Protein AF-A0A8B8CBV9-F1 (afdb_monomer_lite)

Sequence (145 aa):
MRRDASDPVLVREGIMKITDGVEWTDDFLNKSSQAYLQLEEMVLTMIDSLFQNSPIAGYFYGSYINDFKKGSVIVLFSIEFKNDTNITHTDESINEAFQGALLNASAFTNLTLDLNSSKIGSLELEPTTSLSTATTREVGVLFQT

Foldseek 3Di:
DDDDPPFDKDKWKKKWAFQDDDDDDCLQVPCPRPVVVVVFVLVQQLQLVLCCPFPQVVFWDGKGWPGWDPDRTMTIMMTIGGPDVVDDDDQVNVFVSVLVSLVCSVVRDPTDIDSVRIGMDDPPPPDPPDPPDDDDDDDDDDDDD

Secondary structure (DSSP, 8-state):
-PPPTTS-EEEEEEEEEEEES----GGGG-TTSHHHHHHHHHHHHHHHHHHHTSTTGGGEEEEEEEEEETTTTEEEEEEEEE--TTS---HHHHHHHHHHHHTTGGGT-S-EE-TTT-EES------------------------

Radius of gyration: 19.88 Å; chains: 1; bounding box: 36×34×78 Å

pLDDT: mean 81.2, std 19.21, range [32.66, 98.44]

Organism: Crassostrea virginica (NCBI:txid6565)

InterPro domains:
  IPR000082 SEA domain [PF01390] (14-114)
  IPR000082 SEA domain [PS50024] (8-125)
  IPR036364 SEA domain superfamily [G3DSA:3.30.70.960] (13-118)
  IPR036364 SEA domain superfamily [SSF82671] (17-121)

Structure (mmCIF, N/CA/C/O backbone):
data_AF-A0A8B8CBV9-F1
#
_entry.id   AF-A0A8B8CBV9-F1
#
loop_
_atom_site.group_PDB
_atom_site.id
_atom_site.type_symbol
_atom_site.label_atom_id
_atom_site.label_alt_id
_atom_site.label_comp_id
_atom_site.label_asym_id
_atom_site.label_entity_id
_atom_site.label_seq_id
_atom_site.pdbx_PDB_ins_code
_atom_site.Cartn_x
_atom_site.Cartn_y
_atom_site.Cartn_z
_atom_site.occupancy
_atom_site.B_iso_or_equiv
_atom_site.auth_seq_id
_atom_site.auth_comp_id
_atom_site.auth_asym_id
_atom_site.auth_atom_id
_atom_site.pdbx_PDB_model_num
ATOM 1 N N . MET A 1 1 ? 5.237 -12.250 -12.645 1.00 58.50 1 MET A N 1
ATOM 2 C CA . MET A 1 1 ? 6.601 -12.740 -12.966 1.00 58.50 1 MET A CA 1
ATOM 3 C C . MET A 1 1 ? 7.113 -13.500 -11.741 1.00 58.50 1 MET A C 1
ATOM 5 O O . MET A 1 1 ? 6.745 -13.102 -10.646 1.00 58.50 1 MET A O 1
ATOM 9 N N . ARG A 1 2 ? 7.852 -14.614 -11.864 1.00 67.62 2 ARG A N 1
ATOM 10 C CA . ARG A 1 2 ? 8.424 -15.301 -10.683 1.00 67.62 2 ARG A CA 1
ATOM 11 C C . ARG A 1 2 ? 9.783 -14.667 -10.360 1.00 67.62 2 ARG A C 1
ATOM 13 O O . ARG A 1 2 ? 10.647 -14.693 -11.226 1.00 67.62 2 ARG A O 1
ATOM 20 N N . ARG A 1 3 ? 9.927 -14.087 -9.164 1.00 73.62 3 ARG A N 1
ATOM 21 C CA . ARG A 1 3 ? 11.170 -13.491 -8.637 1.00 73.62 3 ARG A CA 1
ATOM 22 C C . ARG A 1 3 ? 12.202 -14.586 -8.334 1.00 73.62 3 ARG A C 1
ATOM 24 O O . ARG A 1 3 ? 11.847 -15.571 -7.686 1.00 73.62 3 ARG A O 1
ATOM 31 N N . ASP A 1 4 ? 13.456 -14.400 -8.749 1.00 76.62 4 ASP A N 1
ATOM 32 C CA . ASP A 1 4 ? 14.590 -15.157 -8.199 1.00 76.62 4 ASP A CA 1
ATOM 33 C C . ASP A 1 4 ? 15.055 -14.489 -6.892 1.00 76.62 4 ASP A C 1
ATOM 35 O O . ASP A 1 4 ? 15.051 -13.262 -6.772 1.00 76.62 4 ASP A O 1
ATOM 39 N N . ALA A 1 5 ? 15.458 -15.274 -5.890 1.00 73.62 5 ALA A N 1
ATOM 40 C CA . ALA A 1 5 ? 15.960 -14.743 -4.619 1.00 73.62 5 ALA A CA 1
ATOM 41 C C . ALA A 1 5 ? 17.211 -13.857 -4.790 1.00 73.62 5 ALA A C 1
ATOM 43 O O . ALA A 1 5 ? 17.496 -13.025 -3.929 1.00 73.62 5 ALA A O 1
ATOM 44 N N . SER A 1 6 ? 17.933 -14.031 -5.897 1.00 76.81 6 SER A N 1
ATOM 45 C CA . SER A 1 6 ? 19.158 -13.306 -6.236 1.00 76.81 6 SER A CA 1
ATOM 46 C C . SER A 1 6 ? 18.899 -11.982 -6.964 1.00 76.81 6 SER A C 1
ATOM 48 O O . SER A 1 6 ? 19.823 -11.181 -7.109 1.00 76.81 6 SER A O 1
ATOM 50 N N . ASP A 1 7 ? 17.669 -11.747 -7.437 1.00 79.88 7 ASP A N 1
ATOM 51 C CA . ASP A 1 7 ? 17.341 -10.537 -8.186 1.00 79.88 7 ASP A CA 1
ATOM 52 C C . ASP A 1 7 ? 17.355 -9.313 -7.260 1.00 79.88 7 ASP A C 1
ATOM 54 O O . ASP A 1 7 ? 16.718 -9.330 -6.198 1.00 79.88 7 ASP A O 1
ATOM 58 N N . PRO A 1 8 ? 18.029 -8.217 -7.651 1.00 82.56 8 PRO A N 1
ATOM 59 C CA . PRO A 1 8 ? 17.976 -6.989 -6.882 1.00 82.56 8 PRO A CA 1
ATOM 60 C C . PRO A 1 8 ? 16.546 -6.429 -6.914 1.00 82.56 8 PRO A C 1
ATOM 62 O O . PRO A 1 8 ? 15.884 -6.394 -7.957 1.00 82.56 8 PRO A O 1
ATOM 65 N N . VAL A 1 9 ? 16.076 -5.968 -5.755 1.00 87.62 9 VAL A N 1
ATOM 66 C CA . VAL A 1 9 ? 14.727 -5.420 -5.578 1.00 87.62 9 VAL A CA 1
ATOM 67 C C . VAL A 1 9 ? 14.807 -3.948 -5.226 1.00 87.62 9 VAL A C 1
ATOM 69 O O . VAL A 1 9 ? 15.638 -3.522 -4.423 1.00 87.62 9 VAL A O 1
ATOM 72 N N . LEU A 1 10 ? 13.927 -3.176 -5.848 1.00 87.44 10 LEU A N 1
ATOM 73 C CA . LEU A 1 10 ? 13.671 -1.793 -5.518 1.00 87.44 10 LEU A CA 1
ATOM 74 C C . LEU A 1 10 ? 12.426 -1.750 -4.636 1.00 87.44 10 LEU A C 1
ATOM 76 O O . LEU A 1 10 ? 11.329 -2.045 -5.104 1.00 87.44 10 LEU A O 1
ATOM 80 N N . VAL A 1 11 ? 12.595 -1.392 -3.366 1.00 89.88 11 VAL A N 1
ATOM 81 C CA . VAL A 1 11 ? 11.470 -1.227 -2.439 1.00 89.88 11 VAL A CA 1
ATOM 82 C C . VAL A 1 11 ? 11.045 0.236 -2.416 1.00 89.88 11 VAL A C 1
ATOM 84 O O . VAL A 1 11 ? 11.886 1.144 -2.401 1.00 89.88 11 VAL A O 1
ATOM 87 N N . ARG A 1 12 ? 9.734 0.473 -2.427 1.00 90.44 12 ARG A N 1
ATOM 88 C CA . ARG A 1 12 ? 9.137 1.795 -2.239 1.00 90.44 12 ARG A CA 1
ATOM 89 C C . ARG A 1 12 ? 8.066 1.753 -1.177 1.00 90.44 12 ARG A C 1
ATOM 91 O O . ARG A 1 12 ? 7.211 0.876 -1.199 1.00 90.44 12 ARG A O 1
ATOM 98 N N . GLU A 1 13 ? 8.127 2.707 -0.264 1.00 92.56 13 GLU A N 1
ATOM 99 C CA . GLU A 1 13 ? 7.103 2.895 0.753 1.00 92.56 13 GLU A CA 1
ATOM 100 C C . GLU A 1 13 ? 5.995 3.803 0.224 1.00 92.56 13 GLU A C 1
ATOM 102 O O . GLU A 1 13 ? 6.230 4.698 -0.596 1.00 92.56 13 GLU A O 1
ATOM 107 N N . GLY A 1 14 ? 4.785 3.562 0.709 1.00 92.50 14 GLY A N 1
ATOM 108 C CA . GLY A 1 14 ? 3.616 4.355 0.394 1.00 92.50 14 GLY A CA 1
ATOM 109 C C . GLY A 1 14 ? 2.718 4.560 1.602 1.00 92.50 14 GLY A C 1
ATOM 110 O O . GLY A 1 14 ? 2.745 3.810 2.583 1.00 92.50 14 GLY A O 1
ATOM 111 N N . ILE A 1 15 ? 1.916 5.613 1.503 1.00 93.69 15 ILE A N 1
ATOM 112 C CA . ILE A 1 15 ? 0.825 5.921 2.418 1.00 93.69 15 ILE A CA 1
ATOM 113 C C . ILE A 1 15 ? -0.462 5.912 1.614 1.00 93.69 15 ILE A C 1
ATOM 115 O O . ILE A 1 15 ? -0.522 6.445 0.507 1.00 93.69 15 ILE A O 1
ATOM 119 N N . MET A 1 16 ? -1.500 5.328 2.192 1.00 93.06 16 MET A N 1
ATOM 120 C CA . MET A 1 16 ? -2.859 5.411 1.687 1.00 93.06 16 MET A CA 1
ATOM 121 C C . MET A 1 16 ? -3.786 5.736 2.845 1.00 93.06 16 MET A C 1
ATOM 123 O O . MET A 1 16 ? -3.648 5.178 3.929 1.00 93.06 16 MET A O 1
ATOM 127 N N . LYS A 1 17 ? -4.728 6.648 2.635 1.00 93.69 17 LYS A N 1
ATOM 128 C CA . LYS A 1 17 ? -5.692 7.027 3.667 1.00 93.69 17 LYS A CA 1
ATOM 129 C C . LYS A 1 17 ? -7.086 6.604 3.242 1.00 93.69 17 LYS A C 1
ATOM 131 O O . LYS A 1 17 ? -7.539 6.985 2.163 1.00 93.69 17 LYS A O 1
ATOM 136 N N . ILE A 1 18 ? -7.756 5.847 4.103 1.00 94.75 18 ILE A N 1
ATOM 137 C CA . ILE A 1 18 ? -9.121 5.380 3.876 1.00 94.75 18 ILE A CA 1
ATOM 138 C C . ILE A 1 18 ? -10.082 6.313 4.612 1.00 94.75 18 ILE A C 1
ATOM 140 O O . ILE A 1 18 ? -9.965 6.514 5.819 1.00 94.75 18 ILE A O 1
ATOM 144 N N . THR A 1 19 ? -11.015 6.918 3.886 1.00 93.50 19 THR A N 1
ATOM 145 C CA . THR A 1 19 ? -11.976 7.889 4.430 1.00 93.50 19 THR A CA 1
ATOM 146 C C . THR A 1 19 ? -13.360 7.311 4.673 1.00 93.50 19 THR A C 1
ATOM 148 O O . THR A 1 19 ? -14.117 7.914 5.426 1.00 93.50 19 THR A O 1
ATOM 151 N N . ASP A 1 20 ? -13.684 6.170 4.061 1.00 93.94 20 ASP A N 1
ATOM 152 C CA . ASP A 1 20 ? -14.947 5.459 4.265 1.00 93.94 20 ASP A CA 1
ATOM 153 C C . ASP A 1 20 ? -14.798 3.960 3.943 1.00 93.94 20 ASP A C 1
ATOM 155 O O . ASP A 1 20 ? -13.864 3.549 3.248 1.00 93.94 20 ASP A O 1
ATOM 159 N N . GLY A 1 21 ? -15.731 3.145 4.438 1.00 93.19 21 GLY A N 1
ATOM 160 C CA . GLY A 1 21 ? -15.791 1.694 4.226 1.00 93.19 21 GLY A CA 1
ATOM 161 C C . GLY A 1 21 ? -15.109 0.855 5.312 1.00 93.19 21 GLY A C 1
ATOM 162 O O . GLY A 1 21 ? -15.366 -0.345 5.401 1.00 93.19 21 GLY A O 1
ATOM 163 N N . VAL A 1 22 ? -14.296 1.471 6.177 1.00 94.94 22 VAL A N 1
ATOM 164 C CA . VAL A 1 22 ? -13.731 0.839 7.378 1.00 94.94 22 VAL A CA 1
ATOM 165 C C . VAL A 1 22 ? -13.517 1.871 8.484 1.00 94.94 22 VAL A C 1
ATOM 167 O O . VAL A 1 22 ? -12.972 2.949 8.258 1.00 94.94 22 VAL A O 1
ATOM 170 N N . GLU A 1 23 ? -13.923 1.515 9.699 1.00 94.12 23 GLU A N 1
ATOM 171 C CA . GLU A 1 23 ? -13.708 2.323 10.898 1.00 94.12 23 GLU A CA 1
ATOM 172 C C . GLU A 1 23 ? -12.479 1.840 11.667 1.00 94.12 23 GLU A C 1
ATOM 174 O O . GLU A 1 23 ? -12.149 0.652 11.666 1.00 94.12 23 GLU A O 1
ATOM 179 N N . TRP A 1 24 ? -11.802 2.759 12.359 1.00 96.06 24 TRP A N 1
ATOM 180 C CA . TRP A 1 24 ? -10.661 2.387 13.196 1.00 96.06 24 TRP A CA 1
ATOM 181 C C . TRP A 1 24 ? -11.093 1.497 14.370 1.00 96.06 24 TRP A C 1
ATOM 183 O O . TRP A 1 24 ? -11.976 1.863 15.145 1.00 96.06 24 TRP A O 1
ATOM 193 N N . THR A 1 25 ? -10.372 0.394 14.564 1.00 96.25 25 THR A N 1
ATOM 194 C CA . THR A 1 25 ? -10.386 -0.428 15.781 1.00 96.25 25 THR A CA 1
ATOM 195 C C . THR A 1 25 ? -8.954 -0.656 16.261 1.00 96.25 25 THR A C 1
ATOM 197 O O . THR A 1 25 ? -8.025 -0.736 15.457 1.00 96.25 25 THR A O 1
ATOM 200 N N . ASP A 1 26 ? -8.766 -0.794 17.573 1.00 96.75 26 ASP A N 1
ATOM 201 C CA . ASP A 1 26 ? -7.453 -1.098 18.154 1.00 96.75 26 ASP A CA 1
ATOM 202 C C . ASP A 1 26 ? -6.968 -2.514 17.791 1.00 96.75 26 ASP A C 1
ATOM 204 O O . ASP A 1 26 ? -5.776 -2.801 17.899 1.00 96.75 26 ASP A O 1
ATOM 208 N N . ASP A 1 27 ? -7.845 -3.376 17.261 1.00 97.75 27 ASP A N 1
ATOM 209 C CA . ASP A 1 27 ? -7.458 -4.674 16.696 1.00 97.75 27 ASP A CA 1
ATOM 210 C C . ASP A 1 27 ? -6.475 -4.534 15.522 1.00 97.75 27 ASP A C 1
ATOM 212 O O . ASP A 1 27 ? -5.686 -5.448 15.274 1.00 97.75 27 ASP A O 1
ATOM 216 N N . PHE A 1 28 ? -6.451 -3.385 14.835 1.00 97.38 28 PHE A N 1
ATOM 217 C CA . PHE A 1 28 ? -5.463 -3.093 13.794 1.00 97.38 28 PHE A CA 1
ATOM 218 C C . PHE A 1 28 ? -4.034 -2.924 14.329 1.00 97.38 28 PHE A C 1
ATOM 220 O O . PHE A 1 28 ? -3.086 -2.973 13.554 1.00 97.38 28 PHE A O 1
ATOM 227 N N . LEU A 1 29 ? -3.849 -2.780 15.644 1.00 95.69 29 LEU A N 1
ATOM 228 C CA . LEU A 1 29 ? -2.520 -2.789 16.264 1.00 95.69 29 LEU A CA 1
ATOM 229 C C . LEU A 1 29 ? -1.971 -4.215 16.439 1.00 95.69 29 LEU A C 1
ATOM 231 O O . LEU A 1 29 ? -0.782 -4.397 16.704 1.00 95.69 29 LEU A O 1
ATOM 235 N N . ASN A 1 30 ? -2.820 -5.238 16.304 1.00 97.25 30 ASN A N 1
ATOM 236 C CA . ASN A 1 30 ? -2.430 -6.637 16.388 1.00 97.25 30 ASN A CA 1
ATOM 237 C C . ASN A 1 30 ? -2.480 -7.286 15.002 1.00 97.25 30 ASN A C 1
ATOM 239 O O . ASN A 1 30 ? -3.549 -7.656 14.527 1.00 97.25 30 ASN A O 1
ATOM 243 N N . LYS A 1 31 ? -1.307 -7.535 14.410 1.00 97.19 31 LYS A N 1
ATOM 244 C CA . LYS A 1 31 ? -1.171 -8.155 13.078 1.00 97.19 31 LYS A CA 1
ATOM 245 C C . LYS A 1 31 ? -1.767 -9.563 12.945 1.00 97.19 31 LYS A C 1
ATOM 247 O O . LYS A 1 31 ? -1.931 -10.061 11.842 1.00 97.19 31 LYS A O 1
ATOM 252 N N . SER A 1 32 ? -2.065 -10.222 14.064 1.00 97.25 32 SER A N 1
ATOM 253 C CA . SER A 1 32 ? -2.720 -11.538 14.086 1.00 97.25 32 SER A CA 1
ATOM 254 C C . SER A 1 32 ? -4.231 -11.466 14.314 1.00 97.25 32 SER A C 1
ATOM 256 O O . SER A 1 32 ? -4.897 -12.502 14.324 1.00 97.25 32 SER A O 1
ATOM 258 N N . SER A 1 33 ? -4.785 -10.270 14.538 1.00 98.44 33 SER A N 1
ATOM 259 C CA . SER A 1 33 ? -6.222 -10.110 14.721 1.00 98.44 33 SER A CA 1
ATOM 260 C C . SER A 1 33 ? -6.954 -10.379 13.411 1.00 98.44 33 SER A C 1
ATOM 262 O O . SER A 1 33 ? -6.460 -10.102 12.317 1.00 98.44 33 SER A O 1
ATOM 264 N N . GLN A 1 34 ? -8.177 -10.890 13.522 1.00 98.19 34 GLN A N 1
ATOM 265 C CA . GLN A 1 34 ? -9.013 -11.112 12.349 1.00 98.19 34 GLN A CA 1
ATOM 266 C C . GLN A 1 34 ? -9.287 -9.800 11.597 1.00 98.19 34 GLN A C 1
ATOM 268 O O . GLN A 1 34 ? -9.272 -9.796 10.370 1.00 98.19 34 GLN A O 1
ATOM 273 N N . ALA A 1 35 ? -9.499 -8.693 12.316 1.00 97.50 35 ALA A N 1
ATOM 274 C CA . ALA A 1 35 ? -9.738 -7.389 11.703 1.00 97.50 35 ALA A CA 1
ATOM 275 C C . ALA A 1 35 ? -8.524 -6.912 10.889 1.00 97.50 35 ALA A C 1
ATOM 277 O O . ALA A 1 35 ? -8.694 -6.451 9.762 1.00 97.50 35 ALA A O 1
ATOM 278 N N . TYR A 1 36 ? -7.307 -7.071 11.425 1.00 98.31 36 TYR A N 1
ATOM 279 C CA . TYR A 1 36 ? -6.076 -6.737 10.709 1.00 98.31 36 TYR A CA 1
ATOM 280 C C . TYR A 1 36 ? -5.946 -7.545 9.424 1.00 98.31 36 TYR A C 1
ATOM 282 O O . TYR A 1 36 ? -5.798 -6.961 8.357 1.00 98.31 36 TYR A O 1
ATOM 290 N N . LEU A 1 37 ? -6.053 -8.874 9.522 1.00 98.25 37 LEU A N 1
ATOM 291 C CA . LEU A 1 37 ? -5.860 -9.776 8.385 1.00 98.25 37 LEU A CA 1
ATOM 292 C C . LEU A 1 37 ? -6.892 -9.535 7.276 1.00 98.25 37 LEU A C 1
ATOM 294 O O . LEU A 1 37 ? -6.545 -9.562 6.101 1.00 98.25 37 LEU A O 1
ATOM 298 N N . GLN A 1 38 ? -8.148 -9.248 7.634 1.00 96.75 38 GLN A N 1
ATOM 299 C CA . GLN A 1 38 ? -9.193 -8.934 6.654 1.00 96.75 38 GLN A CA 1
ATOM 300 C C . GLN A 1 38 ? -8.925 -7.620 5.914 1.00 96.75 38 GLN A C 1
ATOM 302 O O . GLN A 1 38 ? -9.085 -7.555 4.694 1.00 96.75 38 GLN A O 1
ATOM 307 N N . LEU A 1 39 ? -8.526 -6.568 6.636 1.00 97.00 39 LEU A N 1
ATOM 308 C CA . LEU A 1 39 ? -8.201 -5.294 6.001 1.00 97.00 39 LEU A CA 1
ATOM 309 C C . LEU A 1 39 ? -6.915 -5.400 5.172 1.00 97.00 39 LEU A C 1
ATOM 311 O O . LEU A 1 39 ? -6.859 -4.866 4.068 1.00 97.00 39 LEU A O 1
ATOM 315 N N . GLU A 1 40 ? -5.905 -6.109 5.677 1.00 97.44 40 GLU A N 1
ATOM 316 C CA . GLU A 1 40 ? -4.665 -6.403 4.958 1.00 97.44 40 GLU A CA 1
ATOM 317 C C . GLU A 1 40 ? -4.955 -7.109 3.632 1.00 97.44 40 GLU A C 1
ATOM 319 O O . GLU A 1 40 ? -4.545 -6.614 2.586 1.00 97.44 40 GLU A O 1
ATOM 324 N N . GLU A 1 41 ? -5.721 -8.202 3.645 1.00 96.19 41 GLU A N 1
ATOM 325 C CA . GLU A 1 41 ? -6.080 -8.942 2.432 1.00 96.19 41 GLU A CA 1
ATOM 326 C C . GLU A 1 41 ? -6.812 -8.054 1.418 1.00 96.19 41 GLU A C 1
ATOM 328 O O . GLU A 1 41 ? -6.480 -8.058 0.228 1.00 96.19 41 GLU A O 1
ATOM 333 N N . MET A 1 42 ? -7.774 -7.252 1.880 1.00 94.62 42 MET A N 1
ATOM 334 C CA . MET A 1 42 ? -8.535 -6.346 1.021 1.00 94.62 42 MET A CA 1
ATOM 335 C C . MET A 1 42 ? -7.640 -5.281 0.379 1.00 94.62 42 MET A C 1
ATOM 337 O O . MET A 1 42 ? -7.721 -5.044 -0.829 1.00 94.62 42 MET A O 1
ATOM 341 N N . VAL A 1 43 ? -6.776 -4.641 1.172 1.00 95.38 43 VAL A N 1
ATOM 342 C CA . VAL A 1 43 ? -5.899 -3.575 0.679 1.00 95.38 43 VAL A CA 1
ATOM 343 C C . VAL A 1 43 ? -4.810 -4.135 -0.233 1.00 95.38 43 VAL A C 1
ATOM 345 O O . VAL A 1 43 ? -4.563 -3.549 -1.285 1.00 95.38 43 VAL A O 1
ATOM 348 N N . LEU A 1 44 ? -4.203 -5.277 0.102 1.00 95.50 44 LEU A N 1
ATOM 349 C CA . LEU A 1 44 ? -3.205 -5.922 -0.756 1.00 95.50 44 LEU A CA 1
ATOM 350 C C . LEU A 1 44 ? -3.813 -6.385 -2.074 1.00 95.50 44 LEU A C 1
ATOM 352 O O . LEU A 1 44 ? -3.250 -6.100 -3.124 1.00 95.50 44 LEU A O 1
ATOM 356 N N . THR A 1 45 ? -4.995 -7.005 -2.050 1.00 93.00 45 THR A N 1
ATOM 357 C CA . THR A 1 45 ? -5.696 -7.412 -3.279 1.00 93.00 45 THR A CA 1
ATOM 358 C C . THR A 1 45 ? -5.942 -6.217 -4.194 1.00 93.00 45 THR A C 1
ATOM 360 O O . THR A 1 45 ? -5.732 -6.303 -5.406 1.00 93.00 45 THR A O 1
ATOM 363 N N . MET A 1 46 ? -6.353 -5.085 -3.619 1.00 92.06 46 MET A N 1
ATOM 364 C CA . MET A 1 46 ? -6.523 -3.844 -4.361 1.00 92.06 46 MET A CA 1
ATOM 365 C C . MET A 1 46 ? -5.186 -3.338 -4.918 1.00 92.06 46 MET A C 1
ATOM 367 O O . MET A 1 46 ? -5.086 -3.166 -6.128 1.00 92.06 46 MET A O 1
ATOM 371 N N . ILE A 1 47 ? -4.162 -3.118 -4.083 1.00 92.94 47 ILE A N 1
ATOM 372 C CA . ILE A 1 47 ? -2.853 -2.589 -4.513 1.00 92.94 47 ILE A CA 1
ATOM 373 C C . ILE A 1 47 ? -2.240 -3.479 -5.598 1.00 92.94 47 ILE A C 1
ATOM 375 O O . ILE A 1 47 ? -1.846 -2.982 -6.655 1.00 92.94 47 ILE A O 1
ATOM 379 N N . ASP A 1 48 ? -2.220 -4.790 -5.382 1.00 92.75 48 ASP A N 1
ATOM 380 C CA . ASP A 1 48 ? -1.692 -5.754 -6.337 1.00 92.75 48 ASP A CA 1
ATOM 381 C C . ASP A 1 48 ? -2.452 -5.687 -7.665 1.00 92.75 48 ASP A C 1
ATOM 383 O O . ASP A 1 48 ? -1.828 -5.644 -8.726 1.00 92.75 48 ASP A O 1
ATOM 387 N N . SER A 1 49 ? -3.787 -5.605 -7.630 1.00 90.69 49 SER A N 1
ATOM 388 C CA . SER A 1 49 ? -4.604 -5.456 -8.841 1.00 90.69 49 SER A CA 1
ATOM 389 C C . SER A 1 49 ? -4.314 -4.142 -9.568 1.00 90.69 49 SER A C 1
ATOM 391 O O . SER A 1 49 ? -4.195 -4.130 -10.793 1.00 90.69 49 SER A O 1
ATOM 393 N N . LEU A 1 50 ? -4.151 -3.038 -8.837 1.00 89.31 50 LEU A N 1
ATOM 394 C CA . LEU A 1 50 ? -3.831 -1.7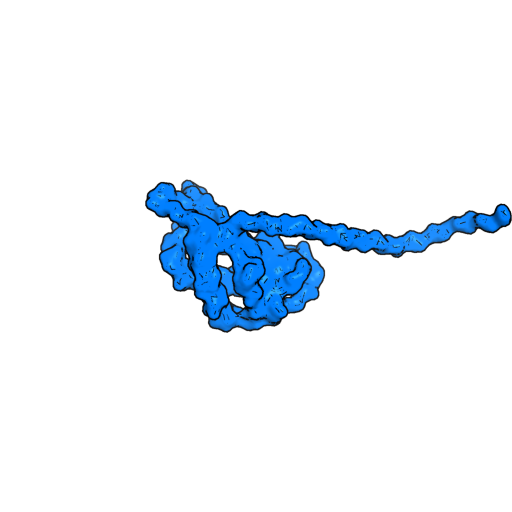30 -9.406 1.00 89.31 50 LEU A CA 1
ATOM 395 C C . LEU A 1 50 ? -2.487 -1.750 -10.148 1.00 89.31 50 LEU A C 1
ATOM 397 O O . LEU A 1 50 ? -2.415 -1.321 -11.301 1.00 89.31 50 LEU A O 1
ATOM 401 N N . PHE A 1 51 ? -1.436 -2.302 -9.535 1.00 88.62 51 PHE A N 1
ATOM 402 C CA . PHE A 1 51 ? -0.115 -2.361 -10.166 1.00 88.62 51 PHE A CA 1
ATOM 403 C C . PHE A 1 51 ? -0.030 -3.384 -11.294 1.00 88.62 51 PHE A C 1
ATOM 405 O O . PHE A 1 51 ? 0.593 -3.089 -12.316 1.00 88.62 51 PHE A O 1
ATOM 412 N N . GLN A 1 52 ? -0.694 -4.536 -11.172 1.00 89.62 52 GLN A N 1
ATOM 413 C CA . GLN A 1 52 ? -0.760 -5.539 -12.242 1.00 89.62 52 GLN A CA 1
ATOM 414 C C . GLN A 1 52 ? -1.466 -5.024 -13.505 1.00 89.62 52 GLN A C 1
ATOM 416 O O . GLN A 1 52 ? -1.177 -5.507 -14.598 1.00 89.62 52 GLN A O 1
ATOM 421 N N . ASN A 1 53 ? -2.348 -4.029 -13.376 1.00 87.25 53 ASN A N 1
ATOM 422 C CA . ASN A 1 53 ? -3.040 -3.389 -14.499 1.00 87.25 53 ASN A CA 1
ATOM 423 C C . ASN A 1 53 ? -2.426 -2.035 -14.905 1.00 87.25 53 ASN A C 1
ATOM 425 O O . ASN A 1 53 ? -2.997 -1.313 -15.722 1.00 87.25 53 ASN A O 1
ATOM 429 N N . SER A 1 54 ? -1.262 -1.679 -14.355 1.00 85.50 54 SER A N 1
ATOM 430 C CA . SER A 1 54 ? -0.564 -0.427 -14.659 1.00 85.50 54 SER A CA 1
ATOM 431 C C . SER A 1 54 ? 0.478 -0.596 -15.780 1.00 85.50 54 SER A C 1
ATOM 433 O O . SER A 1 54 ? 0.942 -1.711 -16.038 1.00 85.50 54 SER A O 1
ATOM 435 N N . PRO A 1 55 ? 0.951 0.500 -16.403 1.00 84.88 55 PRO A N 1
ATOM 436 C CA . PRO A 1 55 ? 2.051 0.450 -17.371 1.00 84.88 55 P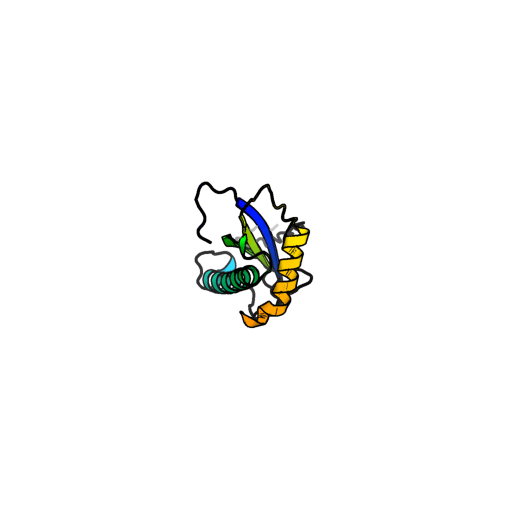RO A CA 1
ATOM 437 C C . PRO A 1 55 ? 3.361 -0.151 -16.830 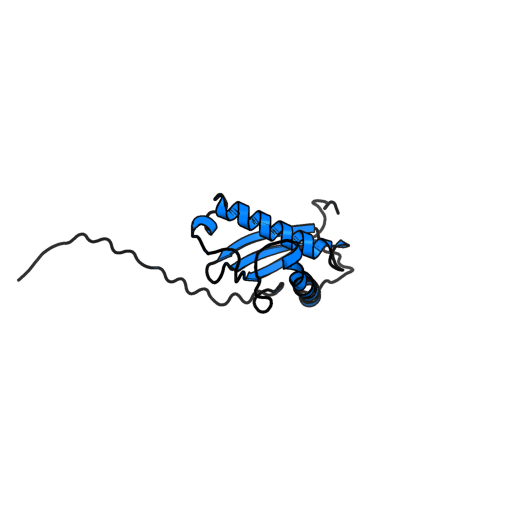1.00 84.88 55 PRO A C 1
ATOM 439 O O . PRO A 1 55 ? 4.211 -0.564 -17.617 1.00 84.88 55 PRO A O 1
ATOM 442 N N . ILE A 1 56 ? 3.532 -0.218 -15.503 1.00 84.62 56 ILE A N 1
ATOM 443 C CA . ILE A 1 56 ? 4.732 -0.757 -14.845 1.00 84.62 56 ILE A CA 1
ATOM 444 C C . ILE A 1 56 ? 4.553 -2.193 -14.324 1.00 84.62 56 ILE A C 1
ATOM 446 O O . ILE A 1 56 ? 5.446 -2.719 -13.661 1.00 84.62 56 ILE A O 1
ATOM 450 N N . ALA A 1 57 ? 3.446 -2.864 -14.665 1.00 88.25 57 ALA A N 1
ATOM 451 C CA . ALA A 1 57 ? 3.133 -4.228 -14.227 1.00 88.25 57 ALA A CA 1
ATOM 452 C C . ALA A 1 57 ? 4.256 -5.247 -14.497 1.00 88.25 57 ALA A C 1
ATOM 454 O O . ALA A 1 57 ? 4.463 -6.172 -13.714 1.00 88.25 57 ALA A O 1
ATOM 455 N N . GLY A 1 58 ? 5.016 -5.065 -15.584 1.00 87.94 58 GLY A N 1
ATOM 456 C CA . GLY A 1 58 ? 6.139 -5.938 -15.942 1.00 87.94 58 GLY A CA 1
ATOM 457 C C . GLY A 1 58 ? 7.292 -5.947 -14.929 1.00 87.94 58 GLY A C 1
ATOM 458 O O . GLY A 1 58 ? 8.092 -6.879 -14.940 1.00 87.94 58 GLY A O 1
ATOM 459 N N . TYR A 1 59 ? 7.364 -4.945 -14.050 1.00 87.38 59 TYR A N 1
ATOM 460 C CA . TYR A 1 59 ? 8.411 -4.800 -13.036 1.00 87.38 59 TYR A CA 1
ATOM 461 C C . TYR A 1 59 ? 7.900 -5.046 -11.619 1.00 87.38 59 TYR A C 1
ATOM 463 O O . TYR A 1 59 ? 8.702 -5.126 -10.698 1.00 87.38 59 TYR A O 1
ATOM 471 N N . PHE A 1 60 ? 6.589 -5.157 -11.428 1.00 88.69 60 PHE A N 1
ATOM 472 C CA . PHE A 1 60 ? 5.979 -5.342 -10.120 1.00 88.69 60 PHE A CA 1
ATOM 473 C C . PHE A 1 60 ? 6.185 -6.777 -9.608 1.00 88.69 60 PHE A C 1
ATOM 475 O O . PHE A 1 60 ? 5.864 -7.749 -10.301 1.00 88.69 60 PHE A O 1
ATOM 482 N N . TYR A 1 61 ? 6.716 -6.912 -8.392 1.00 90.88 61 TYR A N 1
ATOM 483 C CA . TYR A 1 61 ? 6.880 -8.200 -7.711 1.00 90.88 61 TYR A CA 1
ATOM 484 C C . TYR A 1 61 ? 5.801 -8.460 -6.664 1.00 90.88 61 TYR A C 1
ATOM 486 O O . TYR A 1 61 ? 5.363 -9.604 -6.545 1.00 90.88 61 TYR A O 1
ATOM 494 N N . GLY A 1 62 ? 5.347 -7.432 -5.952 1.00 92.44 62 GLY A N 1
ATOM 495 C CA . GLY A 1 62 ? 4.302 -7.576 -4.944 1.00 92.44 62 GLY A CA 1
ATOM 496 C C . GLY A 1 62 ? 4.228 -6.387 -4.000 1.00 92.44 62 GLY A C 1
ATOM 497 O O . GLY A 1 62 ? 5.038 -5.460 -4.079 1.00 92.44 62 GLY A O 1
ATOM 498 N N . SER A 1 63 ? 3.263 -6.438 -3.088 1.00 94.06 63 SER A N 1
ATOM 499 C CA . SER A 1 63 ? 3.111 -5.471 -2.006 1.00 94.06 63 SER A CA 1
ATOM 500 C C . SER A 1 63 ? 2.948 -6.159 -0.649 1.00 94.06 63 SER A C 1
ATOM 502 O O . SER A 1 63 ? 2.668 -7.356 -0.570 1.00 94.06 63 SER A O 1
ATOM 504 N N . TYR A 1 64 ? 3.175 -5.414 0.431 1.00 95.56 64 TYR A N 1
ATOM 505 C CA . TYR A 1 64 ? 2.905 -5.865 1.796 1.00 95.56 64 TYR A CA 1
ATOM 506 C C . TYR A 1 64 ? 2.542 -4.686 2.703 1.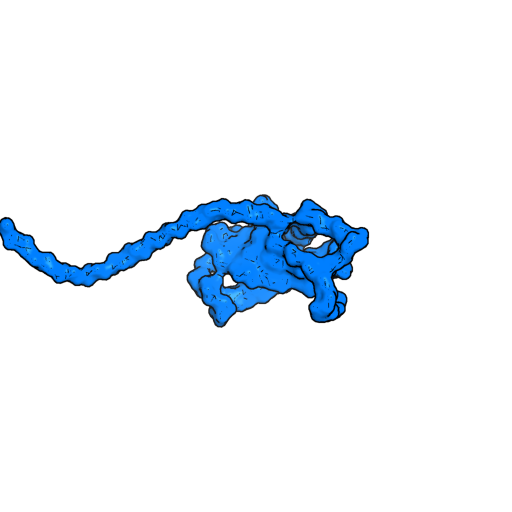00 95.56 64 TYR A C 1
ATOM 508 O O . TYR A 1 64 ? 2.990 -3.554 2.491 1.00 95.56 64 TYR A O 1
ATOM 516 N N . ILE A 1 65 ? 1.723 -4.952 3.724 1.00 97.38 65 ILE A N 1
ATOM 517 C CA . ILE A 1 65 ? 1.320 -3.944 4.705 1.00 97.38 65 ILE A CA 1
ATOM 518 C C . ILE A 1 65 ? 2.374 -3.855 5.809 1.00 97.38 65 ILE A C 1
ATOM 520 O O . ILE A 1 65 ? 2.734 -4.835 6.463 1.00 97.38 65 ILE A O 1
ATOM 524 N N . ASN A 1 66 ? 2.862 -2.641 6.041 1.00 96.38 66 ASN A N 1
ATOM 525 C CA . ASN A 1 66 ? 3.776 -2.344 7.133 1.00 96.38 66 ASN A CA 1
ATOM 526 C C . ASN A 1 66 ? 3.005 -2.131 8.432 1.00 96.38 66 ASN A C 1
ATOM 528 O O . ASN A 1 66 ? 3.366 -2.714 9.457 1.00 96.38 66 ASN A O 1
ATOM 532 N N . ASP A 1 67 ? 1.957 -1.305 8.396 1.00 96.12 67 ASP A N 1
ATOM 533 C CA . ASP A 1 67 ? 1.181 -0.932 9.579 1.00 96.12 67 ASP A CA 1
ATOM 534 C C . ASP A 1 67 ? -0.154 -0.261 9.217 1.00 96.12 67 ASP A C 1
ATOM 536 O O . ASP A 1 67 ? -0.325 0.255 8.109 1.00 96.12 67 ASP A O 1
ATOM 540 N N . PHE A 1 68 ? -1.057 -0.186 10.194 1.00 97.38 68 PHE A N 1
ATOM 541 C CA . PHE A 1 68 ? -2.242 0.665 10.162 1.00 97.38 68 PHE A CA 1
ATOM 542 C C . PHE A 1 68 ? -2.161 1.705 11.283 1.00 97.38 68 PHE A C 1
ATOM 544 O O . PHE A 1 68 ? -1.840 1.395 12.427 1.00 97.38 68 PHE A O 1
ATOM 551 N N . LYS A 1 69 ? -2.496 2.961 10.980 1.00 95.69 69 LYS A N 1
ATOM 552 C CA . LYS A 1 69 ? -2.485 4.062 11.952 1.00 95.69 69 LYS A CA 1
ATOM 553 C C . LYS A 1 69 ? -3.837 4.757 12.049 1.00 95.69 69 LYS A C 1
ATOM 555 O O . LYS A 1 69 ? -4.580 4.885 11.075 1.00 95.69 69 LYS A O 1
ATOM 560 N N . LYS A 1 70 ? -4.138 5.254 13.249 1.00 92.75 70 LYS A N 1
ATOM 561 C CA . LYS A 1 70 ? -5.350 6.029 13.526 1.00 92.75 70 LYS A CA 1
ATOM 562 C C . LYS A 1 70 ? -5.308 7.378 12.801 1.00 92.75 70 LYS A C 1
ATOM 564 O O . LYS A 1 70 ? -4.269 8.031 12.774 1.00 92.75 70 LYS A O 1
ATOM 569 N N . GLY A 1 71 ? -6.455 7.807 12.267 1.00 79.56 71 GLY A N 1
ATOM 570 C CA . GLY A 1 71 ? -6.592 9.071 11.528 1.00 79.56 71 GLY A CA 1
ATOM 571 C C . GLY A 1 71 ? -7.333 8.925 10.197 1.00 79.56 71 GLY A C 1
ATOM 572 O O . GLY A 1 71 ? -6.826 9.385 9.180 1.00 79.56 71 GLY A O 1
ATOM 573 N N . SER A 1 72 ? -8.527 8.306 10.212 1.00 80.75 72 SER A N 1
ATOM 574 C CA . SER A 1 72 ? -9.193 7.729 9.019 1.00 80.75 72 SER A CA 1
ATOM 575 C C . SER A 1 72 ? -8.296 6.657 8.389 1.00 80.75 72 SER A C 1
ATOM 577 O O . SER A 1 72 ? -7.551 6.956 7.464 1.00 80.75 72 SER A O 1
ATOM 579 N N . VAL A 1 73 ? -8.272 5.479 9.033 1.00 95.19 73 VAL A N 1
ATOM 580 C CA . VAL A 1 73 ? -7.374 4.322 8.814 1.00 95.19 73 VAL A CA 1
ATOM 581 C C . VAL A 1 73 ? -6.274 4.577 7.773 1.00 95.19 73 VAL A C 1
ATOM 583 O O . VAL A 1 73 ? -6.472 4.443 6.565 1.00 95.19 73 VAL A O 1
ATOM 586 N N . ILE A 1 74 ? -5.104 4.982 8.265 1.00 95.56 74 ILE A N 1
ATOM 587 C CA . ILE A 1 74 ? -3.928 5.253 7.442 1.00 95.56 74 ILE A CA 1
ATOM 588 C C . ILE A 1 74 ? -3.183 3.937 7.252 1.00 95.56 74 ILE A C 1
ATOM 590 O O . ILE A 1 74 ? -2.704 3.349 8.220 1.00 95.56 74 ILE A O 1
ATOM 594 N N . VAL A 1 75 ? -3.059 3.495 6.011 1.00 96.25 75 VAL A N 1
ATOM 595 C CA . VAL A 1 75 ? -2.301 2.314 5.620 1.00 96.25 75 VAL A CA 1
ATOM 596 C C . VAL A 1 75 ? -0.876 2.718 5.274 1.00 96.25 75 VAL A C 1
ATOM 598 O O . VAL A 1 75 ? -0.654 3.553 4.396 1.00 96.25 75 VAL A O 1
ATOM 601 N N . LEU A 1 76 ? 0.088 2.096 5.945 1.00 96.00 76 LEU A N 1
ATO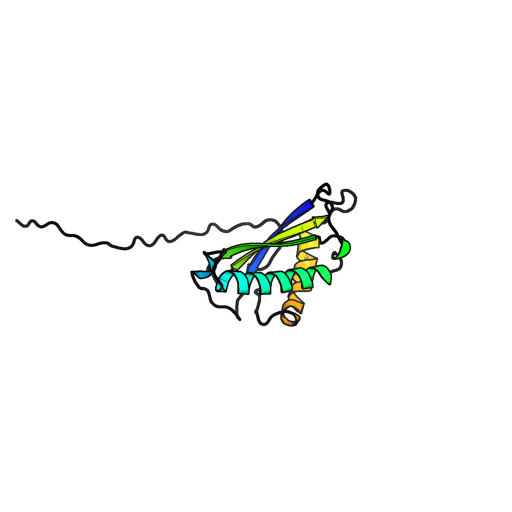M 602 C CA . LEU A 1 76 ? 1.494 2.131 5.566 1.00 96.00 76 LEU A CA 1
ATOM 603 C C . LEU A 1 76 ? 1.818 0.833 4.844 1.00 96.00 76 LEU A C 1
ATOM 605 O O . LEU A 1 76 ? 1.609 -0.246 5.398 1.00 96.00 76 LEU A O 1
ATOM 609 N N . PHE A 1 77 ? 2.346 0.922 3.633 1.00 95.31 77 PHE A N 1
ATOM 610 C CA . PHE A 1 77 ? 2.637 -0.252 2.818 1.00 95.31 77 PHE A CA 1
ATOM 611 C C . PHE A 1 77 ? 3.953 -0.087 2.072 1.00 95.31 77 PHE A C 1
ATOM 613 O O . PHE A 1 77 ? 4.496 1.014 1.956 1.00 95.31 77 PHE A O 1
ATOM 620 N N . SER A 1 78 ? 4.463 -1.201 1.569 1.00 94.06 78 SER A N 1
ATOM 621 C CA . SER A 1 78 ? 5.625 -1.236 0.697 1.00 94.06 78 SER A CA 1
ATOM 622 C C . SER A 1 78 ? 5.303 -2.008 -0.570 1.00 94.06 78 SER A C 1
ATOM 624 O O . SER A 1 78 ? 4.487 -2.929 -0.567 1.00 94.06 78 SER A O 1
ATOM 626 N N . ILE A 1 79 ? 5.969 -1.626 -1.653 1.00 91.88 79 ILE A N 1
ATOM 627 C CA . ILE A 1 79 ? 5.919 -2.308 -2.940 1.00 91.88 79 ILE A CA 1
ATOM 628 C C . ILE A 1 79 ? 7.329 -2.706 -3.342 1.00 91.88 79 ILE A C 1
ATOM 630 O O . ILE A 1 79 ? 8.272 -1.922 -3.213 1.00 91.88 79 ILE A O 1
ATOM 634 N N . GLU A 1 80 ? 7.445 -3.916 -3.868 1.00 91.25 80 GLU A N 1
ATOM 635 C CA . GLU A 1 80 ? 8.656 -4.440 -4.470 1.00 91.25 80 GLU A CA 1
ATOM 636 C C . GLU A 1 80 ? 8.574 -4.354 -5.996 1.00 91.25 80 GLU A C 1
ATOM 638 O O . GLU A 1 80 ? 7.653 -4.883 -6.625 1.00 91.25 80 GLU A O 1
ATOM 643 N N . PHE A 1 81 ? 9.588 -3.738 -6.596 1.00 87.94 81 PHE A N 1
ATOM 644 C CA . PHE A 1 81 ? 9.820 -3.748 -8.034 1.00 87.94 81 PHE A CA 1
ATOM 645 C C . PHE A 1 81 ? 11.140 -4.442 -8.367 1.00 87.94 81 PHE A C 1
ATOM 647 O O . PHE A 1 81 ? 12.087 -4.445 -7.577 1.00 87.94 81 PHE A O 1
ATOM 654 N N . LYS A 1 82 ? 11.243 -4.976 -9.583 1.00 87.50 82 LYS A N 1
ATOM 655 C CA . LYS A 1 82 ? 12.518 -5.373 -10.175 1.00 87.50 82 LYS A CA 1
ATOM 656 C C . LYS A 1 82 ? 13.453 -4.162 -10.221 1.00 87.50 82 LYS A C 1
ATOM 658 O O . LYS A 1 82 ? 13.110 -3.138 -10.807 1.00 87.50 82 LYS A O 1
ATOM 663 N N . ASN A 1 83 ? 14.651 -4.293 -9.655 1.00 84.62 83 ASN A N 1
ATOM 664 C CA . ASN A 1 83 ? 15.687 -3.268 -9.757 1.00 84.62 83 ASN A CA 1
ATOM 665 C C . ASN A 1 83 ? 16.501 -3.472 -11.045 1.00 84.62 83 ASN A C 1
ATOM 667 O O . ASN A 1 83 ? 17.597 -4.035 -11.026 1.00 84.62 83 ASN A O 1
ATOM 671 N N . ASP A 1 84 ? 15.931 -3.079 -12.184 1.00 75.81 84 ASP A N 1
ATOM 672 C CA . ASP A 1 84 ? 16.636 -3.113 -13.465 1.00 75.81 84 ASP A CA 1
ATOM 673 C C . ASP A 1 84 ? 17.472 -1.840 -13.625 1.00 75.81 84 ASP A C 1
ATOM 675 O O . ASP A 1 84 ? 16.939 -0.757 -13.844 1.00 75.81 84 ASP A O 1
ATOM 679 N N . THR A 1 85 ? 18.797 -1.952 -13.536 1.00 68.75 85 THR A N 1
ATOM 680 C CA . THR A 1 85 ? 19.704 -0.793 -13.630 1.00 68.75 85 THR A CA 1
ATOM 681 C C . THR A 1 85 ? 19.647 -0.075 -14.981 1.00 68.75 85 THR A C 1
ATOM 683 O O . THR A 1 85 ? 20.201 1.013 -15.112 1.00 68.75 85 THR A O 1
ATOM 686 N N . ASN A 1 86 ? 19.004 -0.670 -15.992 1.00 71.06 86 ASN A N 1
ATOM 687 C CA . ASN A 1 86 ? 18.793 -0.050 -17.300 1.00 71.06 86 ASN A CA 1
ATOM 688 C C . ASN A 1 86 ? 17.491 0.763 -17.372 1.00 71.06 86 ASN A C 1
ATOM 690 O O . ASN A 1 86 ? 17.274 1.475 -18.352 1.00 71.06 86 ASN A O 1
ATOM 694 N N . ILE A 1 87 ? 16.618 0.644 -16.366 1.00 68.19 87 ILE A N 1
ATOM 695 C CA . ILE A 1 87 ? 15.310 1.297 -16.301 1.00 68.19 87 ILE A CA 1
ATOM 696 C C . ILE A 1 87 ? 15.147 1.910 -14.910 1.00 68.19 87 ILE A C 1
ATOM 698 O O . ILE A 1 87 ? 14.744 1.258 -13.950 1.00 68.19 87 ILE A O 1
ATOM 702 N N . THR A 1 88 ? 15.445 3.203 -14.801 1.00 66.69 88 THR A N 1
ATOM 703 C CA . THR A 1 88 ? 15.226 3.944 -13.558 1.00 66.69 88 THR A CA 1
ATOM 704 C C . THR A 1 88 ? 13.755 4.324 -13.442 1.00 66.69 88 THR A C 1
ATOM 706 O O . THR A 1 88 ? 13.309 5.294 -14.054 1.00 66.69 88 THR A O 1
ATOM 709 N N . HIS A 1 89 ? 13.001 3.594 -12.623 1.00 73.19 89 HIS A N 1
ATOM 710 C CA . HIS A 1 89 ? 11.710 4.074 -12.141 1.00 73.19 89 HIS A CA 1
ATOM 711 C C . HIS A 1 89 ? 11.949 5.101 -11.034 1.00 73.19 89 HIS A C 1
ATOM 713 O O . HIS A 1 89 ? 12.441 4.773 -9.952 1.00 73.19 89 HIS A O 1
ATOM 719 N N . THR A 1 90 ? 11.649 6.365 -11.325 1.00 80.25 90 THR A N 1
ATOM 720 C CA . THR A 1 90 ? 11.672 7.430 -10.321 1.00 80.25 90 THR A CA 1
ATOM 721 C C . THR A 1 90 ? 10.457 7.303 -9.412 1.00 80.25 90 THR A C 1
ATOM 723 O O . THR A 1 90 ? 9.412 6.797 -9.831 1.00 80.25 90 THR A O 1
ATOM 726 N N . ASP A 1 91 ? 10.569 7.813 -8.187 1.00 81.94 91 ASP A N 1
ATOM 727 C CA . ASP A 1 91 ? 9.443 7.903 -7.249 1.00 81.94 91 ASP A CA 1
ATOM 728 C C . ASP A 1 91 ? 8.249 8.619 -7.888 1.00 81.94 91 ASP A C 1
ATOM 730 O O . ASP A 1 91 ? 7.116 8.194 -7.707 1.00 81.94 91 ASP A O 1
ATOM 734 N N . GLU A 1 92 ? 8.512 9.633 -8.716 1.00 84.00 92 GLU A N 1
ATOM 735 C CA . GLU A 1 92 ? 7.503 10.345 -9.502 1.00 84.00 92 GLU A CA 1
ATOM 736 C C . GLU A 1 92 ? 6.750 9.410 -10.457 1.00 84.00 92 GLU A C 1
ATOM 738 O O . GLU A 1 92 ? 5.532 9.322 -10.368 1.00 84.00 92 GLU A O 1
ATOM 743 N N . SER A 1 93 ? 7.451 8.632 -11.292 1.00 82.81 93 SER A N 1
ATOM 744 C CA . SER A 1 93 ? 6.804 7.710 -12.242 1.00 82.81 93 SER A CA 1
ATOM 745 C C . SER A 1 93 ? 5.988 6.608 -11.553 1.00 82.81 93 SER A C 1
ATOM 747 O O . SER A 1 93 ? 4.929 6.205 -12.039 1.00 82.81 93 SER A O 1
ATOM 749 N N . ILE A 1 94 ? 6.460 6.128 -10.398 1.00 86.44 94 ILE A N 1
ATOM 750 C CA . ILE A 1 94 ? 5.758 5.118 -9.598 1.00 86.44 94 ILE A CA 1
ATOM 751 C C . ILE A 1 94 ? 4.525 5.743 -8.943 1.00 86.44 94 ILE A C 1
ATOM 753 O O . ILE A 1 94 ? 3.450 5.143 -8.952 1.00 86.44 94 ILE A O 1
ATOM 757 N N . ASN A 1 95 ? 4.664 6.955 -8.408 1.00 88.50 95 ASN A N 1
ATOM 758 C CA . ASN A 1 95 ? 3.564 7.689 -7.808 1.00 88.50 95 ASN A CA 1
ATOM 759 C C . ASN A 1 95 ? 2.501 8.066 -8.849 1.00 88.50 95 ASN A C 1
ATOM 761 O O . ASN A 1 95 ? 1.320 7.905 -8.580 1.00 88.50 95 ASN A O 1
ATOM 765 N N . GLU A 1 96 ? 2.875 8.491 -10.055 1.00 86.62 96 GLU A N 1
ATOM 766 C CA . GLU A 1 96 ? 1.926 8.745 -11.147 1.00 86.62 96 GLU A CA 1
ATOM 767 C C . GLU A 1 96 ? 1.133 7.488 -11.523 1.00 86.62 96 GLU A C 1
ATOM 769 O O . GLU A 1 96 ? -0.095 7.539 -11.627 1.00 86.62 96 GLU A O 1
ATOM 774 N N . ALA A 1 97 ? 1.817 6.346 -11.669 1.00 84.94 97 ALA A N 1
ATOM 775 C CA . ALA A 1 97 ? 1.163 5.067 -11.934 1.00 84.94 97 ALA A CA 1
ATOM 776 C C . ALA A 1 97 ? 0.187 4.693 -10.808 1.00 84.94 97 ALA A C 1
ATOM 778 O O . ALA A 1 97 ? -0.932 4.260 -11.079 1.00 84.94 97 ALA A O 1
ATOM 779 N N . PHE A 1 98 ? 0.585 4.912 -9.555 1.00 89.31 98 PHE A N 1
ATOM 780 C CA . PHE A 1 98 ? -0.254 4.674 -8.387 1.00 89.31 98 PHE A CA 1
ATOM 781 C C . PHE A 1 98 ? -1.485 5.577 -8.354 1.00 89.31 98 PHE A C 1
ATOM 783 O O . PHE A 1 98 ? -2.602 5.073 -8.291 1.00 89.31 98 PHE A O 1
ATOM 790 N N . GLN A 1 99 ? -1.307 6.892 -8.475 1.00 89.69 99 GLN A N 1
ATOM 791 C CA . GLN A 1 99 ? -2.401 7.862 -8.455 1.00 89.69 99 GLN A CA 1
ATOM 792 C C . GLN A 1 99 ? -3.389 7.618 -9.602 1.00 89.69 99 GLN A C 1
ATOM 794 O O . GLN A 1 99 ? -4.600 7.659 -9.391 1.00 89.69 99 GLN A O 1
ATOM 799 N N . GLY A 1 100 ? -2.889 7.305 -10.802 1.00 84.94 100 GLY A N 1
ATOM 800 C CA . GLY A 1 100 ? -3.733 6.937 -11.938 1.00 84.94 100 GLY A CA 1
ATOM 801 C C . GLY A 1 100 ? -4.522 5.649 -11.694 1.00 84.94 100 GLY A C 1
ATOM 802 O O . GLY A 1 100 ? -5.695 5.561 -12.057 1.00 84.94 100 GLY A O 1
ATOM 803 N N . ALA A 1 101 ? -3.912 4.661 -11.038 1.00 82.00 101 ALA A N 1
ATOM 804 C CA . ALA A 1 101 ? -4.575 3.407 -10.712 1.00 82.00 101 ALA A CA 1
ATOM 805 C C . ALA A 1 101 ? -5.626 3.581 -9.599 1.00 82.00 101 ALA A C 1
ATOM 807 O O . ALA A 1 101 ? -6.720 3.026 -9.710 1.00 82.00 101 ALA A O 1
ATOM 808 N N . LEU A 1 102 ? -5.362 4.413 -8.583 1.00 87.19 102 LEU A N 1
ATOM 809 C CA . LEU A 1 102 ? -6.300 4.683 -7.487 1.00 87.19 102 LEU A CA 1
ATOM 810 C C . LEU A 1 102 ? -7.647 5.254 -7.954 1.00 87.19 102 LEU A C 1
ATOM 812 O O . LEU A 1 102 ? -8.660 5.018 -7.299 1.00 87.19 102 LEU A O 1
ATOM 816 N N . LEU A 1 103 ? -7.697 5.932 -9.105 1.00 86.50 103 LEU A N 1
ATOM 817 C CA . LEU A 1 103 ? -8.958 6.376 -9.717 1.00 86.50 103 LEU A CA 1
ATOM 818 C C . LEU A 1 103 ? -9.923 5.215 -10.013 1.00 86.50 103 LEU A C 1
ATOM 820 O O . LEU A 1 103 ? -11.131 5.424 -10.082 1.00 86.50 103 LEU A O 1
ATOM 824 N N . ASN A 1 104 ? -9.396 3.998 -10.162 1.00 84.50 104 ASN A N 1
ATOM 825 C CA . ASN A 1 104 ? -10.150 2.776 -10.431 1.00 84.50 104 ASN A CA 1
ATOM 826 C C . ASN A 1 104 ? -10.200 1.829 -9.218 1.00 84.50 104 ASN A C 1
ATOM 828 O O . ASN A 1 104 ? -10.664 0.699 -9.349 1.00 84.50 104 ASN A O 1
ATOM 832 N N . ALA A 1 105 ? -9.738 2.261 -8.039 1.00 85.25 105 ALA A N 1
ATOM 833 C CA . ALA A 1 105 ? -9.695 1.431 -6.832 1.00 85.25 105 ALA A CA 1
ATOM 834 C C . ALA A 1 105 ? -11.073 0.875 -6.436 1.00 85.25 105 ALA A C 1
ATOM 836 O O . ALA A 1 105 ? -11.183 -0.277 -6.020 1.00 85.25 105 ALA A O 1
ATOM 837 N N . SER A 1 106 ? -12.137 1.653 -6.649 1.00 86.19 106 SER A N 1
ATOM 838 C CA . SER A 1 106 ? -13.522 1.258 -6.362 1.00 86.19 106 SER A CA 1
ATOM 839 C C . SER A 1 106 ? -14.021 0.066 -7.190 1.00 86.19 106 SER A C 1
ATOM 841 O O . SER A 1 106 ? -15.041 -0.528 -6.853 1.00 86.19 106 SER A O 1
ATOM 843 N N . ALA A 1 107 ? -13.311 -0.325 -8.255 1.00 85.50 107 ALA A N 1
ATOM 844 C CA . ALA A 1 107 ? -13.599 -1.556 -8.988 1.00 85.50 107 ALA A CA 1
ATOM 845 C C . ALA A 1 107 ? -13.180 -2.825 -8.218 1.00 85.50 107 ALA A C 1
ATOM 847 O O . ALA A 1 107 ? -13.649 -3.915 -8.539 1.00 85.50 107 ALA A O 1
ATOM 848 N N . PHE A 1 108 ? -12.304 -2.689 -7.217 1.00 85.56 108 PHE A N 1
ATOM 849 C CA . PHE A 1 108 ? -11.696 -3.801 -6.478 1.00 85.56 108 PHE A CA 1
ATOM 850 C C . PHE A 1 108 ? -12.086 -3.830 -4.999 1.00 85.56 108 PHE A C 1
ATOM 852 O O . PHE A 1 108 ? -11.886 -4.843 -4.334 1.00 85.56 108 PHE A O 1
ATOM 859 N N . THR A 1 109 ? -12.631 -2.731 -4.474 1.00 88.12 109 THR A N 1
ATOM 860 C CA . THR A 1 109 ? -12.996 -2.607 -3.065 1.00 88.12 109 THR A CA 1
ATOM 861 C C . THR A 1 109 ? -14.166 -1.646 -2.851 1.00 88.12 109 THR A C 1
ATOM 863 O O . THR A 1 109 ? -14.453 -0.796 -3.689 1.00 88.12 109 THR A O 1
ATOM 866 N N . ASN A 1 110 ? -14.828 -1.764 -1.701 1.00 90.06 110 ASN A N 1
ATOM 867 C CA . ASN A 1 110 ? -15.842 -0.828 -1.215 1.00 90.06 110 ASN A CA 1
ATOM 868 C C . ASN A 1 110 ? -15.260 0.301 -0.340 1.00 90.06 110 ASN A C 1
ATOM 870 O O . ASN A 1 110 ? -16.024 1.055 0.260 1.00 90.06 110 ASN A O 1
ATOM 874 N N . LEU A 1 111 ? -13.933 0.407 -0.241 1.00 92.38 111 LEU A N 1
ATOM 875 C CA . LEU A 1 111 ? -13.258 1.484 0.482 1.00 92.38 111 LEU A CA 1
ATOM 876 C C . LEU A 1 111 ? -13.251 2.781 -0.333 1.00 92.38 111 LEU A C 1
ATOM 878 O O . LEU A 1 111 ? -13.001 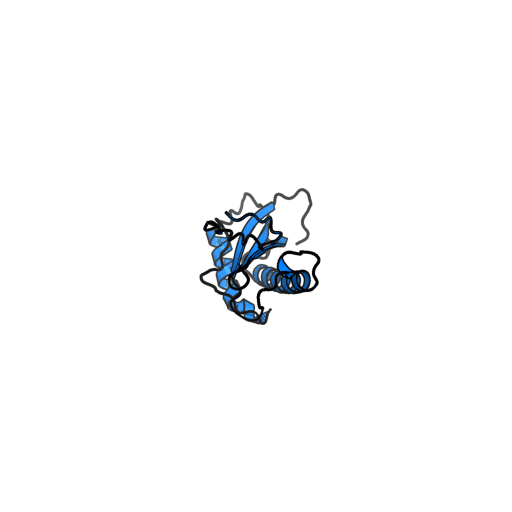2.772 -1.540 1.00 92.38 111 LEU A O 1
ATOM 882 N N . THR A 1 112 ? -13.443 3.911 0.348 1.00 92.19 112 THR A N 1
ATOM 883 C CA . THR A 1 112 ? -13.191 5.236 -0.236 1.00 92.19 112 THR A CA 1
ATOM 884 C C . THR A 1 112 ? -11.817 5.720 0.194 1.00 92.19 112 THR A C 1
ATOM 886 O O . THR A 1 112 ? -11.486 5.697 1.379 1.00 92.19 112 THR A O 1
ATOM 889 N N . LEU A 1 113 ? -11.011 6.165 -0.768 1.00 92.56 113 LEU A N 1
ATOM 890 C CA . LEU A 1 113 ? -9.627 6.575 -0.546 1.00 92.56 113 LEU A CA 1
ATOM 891 C C . LEU A 1 113 ? -9.474 8.089 -0.705 1.00 92.56 113 LEU A C 1
ATOM 893 O O . LEU A 1 113 ? -10.042 8.695 -1.614 1.00 92.56 113 LEU A O 1
ATOM 897 N N . ASP A 1 114 ? -8.655 8.699 0.147 1.00 92.50 114 ASP A N 1
ATOM 898 C CA . ASP A 1 114 ? -8.217 10.082 -0.025 1.00 92.50 114 ASP A CA 1
ATOM 899 C C . ASP A 1 114 ? -7.028 10.126 -0.988 1.00 92.50 114 ASP A C 1
ATOM 901 O O . ASP A 1 114 ? -5.879 9.878 -0.609 1.00 92.50 114 ASP A O 1
ATOM 905 N N . LEU A 1 115 ? -7.316 10.454 -2.247 1.00 89.88 115 LEU A N 1
ATOM 906 C CA . LEU A 1 115 ? -6.322 10.545 -3.317 1.00 89.88 115 LEU A CA 1
ATOM 907 C C . LEU A 1 115 ? -5.254 11.619 -3.059 1.00 89.88 115 LEU A C 1
ATOM 909 O O . LEU A 1 115 ? -4.145 11.484 -3.560 1.00 89.88 115 LEU A O 1
ATOM 913 N N . ASN A 1 116 ? -5.552 12.670 -2.288 1.00 89.00 116 ASN A N 1
ATOM 914 C CA . ASN A 1 116 ? -4.595 13.753 -2.024 1.00 89.00 116 ASN A CA 1
ATOM 915 C C . ASN A 1 116 ? -3.613 13.388 -0.906 1.00 89.00 116 ASN A C 1
ATOM 917 O O . ASN A 1 116 ? -2.479 13.863 -0.890 1.00 89.00 116 ASN A O 1
ATOM 921 N N . SER A 1 117 ? -4.063 12.556 0.034 1.00 89.06 117 SER A N 1
ATOM 922 C CA . SER A 1 117 ? -3.245 12.064 1.147 1.00 89.06 117 SER A CA 1
ATOM 923 C C . SER A 1 117 ? -2.521 10.751 0.824 1.00 89.06 117 SER A C 1
ATOM 925 O O . SER A 1 117 ? -1.656 10.332 1.595 1.00 89.06 117 SER A O 1
ATOM 927 N N . SER A 1 118 ? -2.872 10.095 -0.285 1.00 90.56 118 SER A N 1
ATOM 928 C CA . SER A 1 118 ? -2.261 8.839 -0.727 1.00 90.56 118 SER A CA 1
ATOM 929 C C . SER A 1 118 ? -1.110 9.109 -1.698 1.00 90.56 118 SER A C 1
ATOM 931 O O . SER A 1 118 ? -1.257 9.920 -2.609 1.00 90.56 118 SER A O 1
ATOM 933 N N . LYS A 1 119 ? 0.049 8.475 -1.482 1.00 92.06 119 LYS A N 1
ATOM 934 C CA . LYS A 1 119 ? 1.261 8.658 -2.302 1.00 92.06 119 LYS A CA 1
ATOM 935 C C . LYS A 1 119 ? 2.285 7.543 -2.090 1.00 92.06 119 LYS A C 1
ATOM 937 O O . LYS A 1 119 ? 2.294 6.899 -1.042 1.00 92.06 119 LYS A O 1
ATOM 942 N N . ILE A 1 120 ? 3.194 7.385 -3.048 1.00 90.19 120 ILE A N 1
ATOM 943 C CA . ILE A 1 120 ? 4.401 6.549 -2.956 1.00 90.19 120 ILE A CA 1
ATOM 944 C C . ILE A 1 120 ? 5.645 7.434 -3.091 1.00 90.19 120 ILE A C 1
ATOM 946 O O . ILE A 1 120 ? 5.634 8.405 -3.844 1.00 90.19 120 ILE A O 1
ATOM 950 N N . GLY A 1 121 ? 6.725 7.087 -2.387 1.00 81.88 121 GLY A N 1
ATOM 951 C CA . GLY A 1 121 ? 7.992 7.834 -2.392 1.00 81.88 121 GLY A CA 1
ATOM 952 C C . GLY A 1 121 ? 8.280 8.464 -1.032 1.00 81.88 121 GLY A C 1
ATOM 953 O O . GLY A 1 121 ? 7.668 8.053 -0.053 1.00 81.88 121 GLY A O 1
ATOM 954 N N . SER A 1 122 ? 9.207 9.432 -0.951 1.00 58.12 122 SER A N 1
ATOM 955 C CA . SER A 1 122 ? 9.632 10.058 0.320 1.00 58.12 122 SER A CA 1
ATOM 956 C C . SER A 1 122 ? 8.451 10.435 1.219 1.00 58.12 122 SER A C 1
ATOM 958 O O . SER A 1 122 ? 7.778 11.456 1.042 1.00 58.12 122 SER A O 1
ATOM 960 N N . LEU A 1 123 ? 8.210 9.576 2.207 1.00 57.59 123 LEU A N 1
ATOM 961 C CA . LEU A 1 123 ? 7.212 9.775 3.232 1.00 57.59 123 LEU A CA 1
ATOM 962 C C . LEU A 1 123 ? 7.807 10.753 4.237 1.00 57.59 123 LEU A C 1
ATOM 964 O O . LEU A 1 123 ? 8.509 10.361 5.166 1.00 57.59 123 LEU A O 1
ATOM 968 N N . GLU A 1 124 ? 7.530 12.041 4.054 1.00 46.09 124 GLU A N 1
ATOM 969 C CA . GLU A 1 124 ? 7.634 12.979 5.166 1.00 46.09 124 GLU A CA 1
ATOM 970 C C . GLU A 1 124 ? 6.538 12.591 6.164 1.00 46.09 124 GLU A C 1
ATOM 972 O O . GLU A 1 124 ? 5.369 12.961 6.031 1.00 46.09 124 GLU A O 1
ATOM 977 N N . LEU A 1 125 ? 6.891 11.693 7.085 1.00 42.66 125 LEU A N 1
ATOM 978 C CA . LEU A 1 125 ? 6.060 11.346 8.221 1.00 42.66 125 LEU A CA 1
ATOM 979 C C . LEU A 1 125 ? 6.014 12.591 9.104 1.00 42.66 125 LEU A C 1
ATOM 981 O O . LEU A 1 125 ? 6.935 12.831 9.884 1.00 42.66 125 LEU A O 1
ATOM 985 N N . GLU A 1 126 ? 4.950 13.384 8.979 1.00 41.31 126 GLU A N 1
ATOM 986 C CA . GLU A 1 126 ? 4.606 14.375 9.998 1.00 41.31 126 GLU A CA 1
ATOM 987 C C . GLU A 1 126 ? 4.706 13.688 11.375 1.00 41.31 126 GLU A C 1
ATOM 989 O O . GLU A 1 126 ? 4.168 12.581 11.542 1.00 41.31 126 GLU A O 1
ATOM 994 N N . PRO A 1 127 ? 5.428 14.263 12.354 1.00 33.66 127 PRO A N 1
ATOM 995 C CA . PRO A 1 127 ? 5.678 13.597 13.622 1.00 33.66 127 PRO A CA 1
ATOM 996 C C . PRO A 1 127 ? 4.344 13.292 14.310 1.00 33.66 127 PRO A C 1
ATOM 998 O O . PRO A 1 127 ? 3.626 14.186 14.759 1.00 33.66 127 PRO A O 1
ATOM 1001 N N . THR A 1 128 ? 4.004 12.005 14.417 1.00 32.66 128 THR A N 1
ATOM 1002 C CA . THR A 1 128 ? 2.862 11.554 15.212 1.00 32.66 128 THR A CA 1
ATOM 1003 C C . THR A 1 128 ? 3.100 11.944 16.663 1.00 32.66 128 THR A C 1
ATOM 1005 O O . THR A 1 128 ? 3.913 11.336 17.359 1.00 32.66 128 THR A O 1
ATOM 1008 N N . THR A 1 129 ? 2.376 12.965 17.119 1.00 34.41 129 THR A N 1
ATOM 1009 C CA . THR A 1 129 ? 2.297 13.333 18.531 1.00 34.41 129 THR A CA 1
ATOM 1010 C C . THR A 1 129 ? 1.560 12.209 19.253 1.00 34.41 129 THR A C 1
ATOM 1012 O O . THR A 1 129 ? 0.335 12.104 19.193 1.00 34.41 129 THR A O 1
ATOM 1015 N N . SER A 1 130 ? 2.309 11.325 19.910 1.00 34.34 130 SER A N 1
ATOM 1016 C CA . SER A 1 130 ? 1.757 10.295 20.782 1.00 34.34 130 SER A CA 1
ATOM 1017 C C . SER A 1 130 ? 1.132 10.960 22.012 1.00 34.34 130 SER A C 1
ATOM 1019 O O . SER A 1 130 ? 1.837 11.354 22.943 1.00 34.34 130 SER A O 1
ATOM 1021 N N . LEU A 1 131 ? -0.194 11.083 22.047 1.00 39.53 131 LEU A N 1
ATOM 1022 C CA . LEU A 1 131 ? -0.919 11.371 23.284 1.00 39.53 131 LEU A CA 1
ATOM 1023 C C . LEU A 1 131 ? -0.960 10.093 24.130 1.00 39.53 131 LEU A C 1
ATOM 1025 O O . LEU A 1 131 ? -1.888 9.292 24.052 1.00 39.53 131 LEU A O 1
ATOM 1029 N N . SER A 1 132 ? 0.085 9.899 24.937 1.00 34.91 132 SER A N 1
ATOM 1030 C CA . SER A 1 132 ? 0.085 8.910 26.014 1.00 34.91 132 SER A CA 1
ATOM 1031 C C . SER A 1 132 ? -0.910 9.364 27.081 1.00 34.91 132 SER A C 1
ATOM 1033 O O . SER A 1 132 ? -0.657 10.311 27.826 1.00 34.91 132 SER A O 1
ATOM 1035 N N . THR A 1 133 ? -2.079 8.725 27.125 1.00 35.91 133 THR A N 1
ATOM 1036 C CA . THR A 1 133 ? -3.044 8.930 28.209 1.00 35.91 133 THR A CA 1
ATOM 1037 C C . THR A 1 133 ? -2.604 8.065 29.385 1.00 35.91 133 THR A C 1
ATOM 1039 O O . THR A 1 133 ? -2.842 6.858 29.410 1.00 35.91 133 THR A O 1
ATOM 1042 N N . ALA A 1 134 ? -1.922 8.673 30.356 1.00 43.47 134 ALA A N 1
ATOM 1043 C CA . ALA A 1 134 ? -1.657 8.031 31.635 1.00 43.47 134 ALA A CA 1
ATOM 1044 C C . ALA A 1 134 ? -3.001 7.736 32.323 1.00 43.47 134 ALA A C 1
ATOM 1046 O O . ALA A 1 134 ? -3.702 8.642 32.767 1.00 43.47 134 ALA A O 1
ATOM 1047 N N . THR A 1 135 ? -3.373 6.457 32.371 1.00 37.03 135 THR A N 1
ATOM 1048 C CA . THR A 1 135 ? -4.535 5.980 33.124 1.00 37.03 135 THR A CA 1
ATOM 1049 C C . THR A 1 135 ? -4.236 6.065 34.617 1.00 37.03 135 THR A C 1
ATOM 1051 O O . THR A 1 135 ? -3.295 5.447 35.117 1.00 37.03 135 THR A O 1
ATOM 1054 N N . THR A 1 136 ? -5.059 6.835 35.323 1.00 43.38 136 THR A N 1
ATOM 1055 C CA . THR A 1 136 ? -5.123 6.936 36.780 1.00 43.38 136 THR A CA 1
ATOM 1056 C C . THR A 1 136 ? -5.307 5.563 37.431 1.00 43.38 136 THR A C 1
ATOM 1058 O O . THR A 1 136 ? -6.249 4.837 37.117 1.00 43.38 136 THR A O 1
ATOM 1061 N N . ARG A 1 137 ? -4.451 5.238 38.406 1.00 43.38 137 ARG A N 1
ATOM 1062 C CA . ARG A 1 137 ? -4.748 4.269 39.467 1.00 43.38 137 ARG A CA 1
ATOM 1063 C C . ARG A 1 137 ? -4.666 4.976 40.815 1.00 43.38 137 ARG A C 1
ATOM 1065 O O . ARG A 1 137 ? -3.601 5.396 41.251 1.00 43.38 137 ARG A O 1
ATOM 1072 N N . GLU A 1 138 ? -5.829 5.115 41.428 1.00 52.91 138 GLU A N 1
ATOM 1073 C CA . GLU A 1 138 ? -6.052 5.525 42.808 1.00 52.91 138 GLU A CA 1
ATOM 1074 C C . GLU A 1 138 ? -5.555 4.434 43.773 1.00 52.91 138 GLU A C 1
ATOM 1076 O O . GLU A 1 138 ? -5.980 3.290 43.640 1.00 52.91 138 GLU A O 1
ATOM 1081 N N . VAL A 1 139 ? -4.701 4.786 44.747 1.00 40.72 139 VAL A N 1
ATOM 1082 C CA . VAL A 1 139 ? -4.700 4.232 46.119 1.00 40.72 139 VAL A CA 1
ATOM 1083 C C . VAL A 1 139 ? -4.171 5.328 47.054 1.00 40.72 139 VAL A C 1
ATOM 1085 O O . VAL A 1 139 ? -3.067 5.836 46.861 1.00 40.72 139 VAL A O 1
ATOM 1088 N N . GLY A 1 140 ? -4.983 5.731 48.032 1.00 42.84 140 GLY A N 1
ATOM 1089 C CA . GLY A 1 140 ? -4.696 6.846 48.933 1.00 42.84 140 GLY A CA 1
ATOM 1090 C C . GLY A 1 140 ? -3.654 6.573 50.020 1.00 42.84 140 GLY A C 1
ATOM 1091 O O . GLY A 1 140 ? -3.402 5.432 50.396 1.00 42.84 140 GLY A O 1
ATOM 1092 N N . VAL A 1 141 ? -3.128 7.663 50.588 1.00 38.81 141 VAL A N 1
ATOM 1093 C CA . VAL A 1 141 ? -2.623 7.722 51.967 1.00 38.81 141 VAL A CA 1
ATOM 1094 C C . VAL A 1 141 ? -3.042 9.071 52.565 1.00 38.81 141 VAL A C 1
ATOM 1096 O O . VAL A 1 141 ? -2.775 10.131 52.003 1.00 38.81 141 VAL A O 1
ATOM 1099 N N . LEU A 1 142 ? -3.759 8.985 53.687 1.00 39.12 142 LEU A N 1
ATOM 1100 C CA . LEU A 1 142 ? -4.163 10.060 54.598 1.00 39.12 142 LEU A CA 1
ATOM 1101 C C . LEU A 1 142 ? -2.955 10.869 55.099 1.00 39.12 142 LEU A C 1
ATOM 1103 O O . LEU A 1 142 ? -1.894 10.291 55.268 1.00 39.12 142 LEU A O 1
ATOM 1107 N N . PHE A 1 143 ? -3.131 12.161 55.402 1.00 35.75 143 PHE A N 1
ATOM 1108 C CA . PHE A 1 143 ? -3.095 12.712 56.772 1.00 35.75 143 PHE A CA 1
ATOM 1109 C C . PHE A 1 143 ? -3.458 14.209 56.754 1.00 35.75 143 PHE A C 1
ATOM 1111 O O . PHE A 1 143 ? -2.854 15.003 56.039 1.00 35.75 143 PHE A O 1
ATOM 1118 N N . GLN A 1 144 ? -4.461 14.568 57.560 1.00 39.41 144 GLN A N 1
ATOM 1119 C CA . GLN A 1 144 ? -4.715 15.935 58.016 1.00 39.41 144 GLN A CA 1
ATOM 1120 C C . GLN A 1 144 ? -3.857 16.224 59.253 1.00 39.41 144 GLN A C 1
ATOM 1122 O O . GLN A 1 144 ? -3.750 15.352 60.118 1.00 39.41 144 GLN A O 1
ATOM 1127 N N . THR A 1 145 ? -3.308 17.431 59.383 1.00 52.53 145 THR A N 1
ATOM 1128 C CA . THR A 1 145 ? -3.725 18.497 60.328 1.00 52.53 145 THR A CA 1
ATOM 1129 C C . THR A 1 145 ? -2.843 19.717 60.082 1.00 52.53 145 THR A C 1
ATOM 1131 O O . THR A 1 145 ? -1.617 19.522 59.937 1.00 52.53 145 THR A O 1
#